Protein AF-I0IKL4-F1 (afdb_monomer_lite)

Structure (mmCIF, N/CA/C/O backbone):
data_AF-I0IKL4-F1
#
_entry.id   AF-I0IKL4-F1
#
loop_
_atom_site.group_PDB
_atom_site.id
_atom_site.type_symbol
_atom_site.label_atom_id
_atom_site.label_alt_id
_atom_site.label_comp_id
_atom_site.label_asym_id
_atom_site.label_entity_id
_atom_site.label_seq_id
_atom_site.pdbx_PDB_ins_code
_atom_site.Cartn_x
_atom_site.Cartn_y
_atom_site.Cartn_z
_atom_site.occupancy
_atom_site.B_iso_or_equiv
_atom_site.auth_seq_id
_atom_site.auth_comp_id
_atom_site.auth_asym_id
_atom_site.auth_atom_id
_atom_site.pdbx_PDB_model_num
ATOM 1 N N . MET A 1 1 ? 4.544 3.991 -15.470 1.00 69.25 1 MET A N 1
ATOM 2 C CA . MET A 1 1 ? 4.292 4.016 -14.015 1.00 69.25 1 MET A CA 1
ATOM 3 C C . MET A 1 1 ? 5.575 4.412 -13.323 1.00 69.25 1 MET A C 1
ATOM 5 O O . MET A 1 1 ? 6.580 3.737 -13.535 1.00 69.25 1 MET A O 1
ATOM 9 N N . SER A 1 2 ? 5.561 5.511 -12.577 1.00 90.56 2 SER A N 1
ATOM 10 C CA . SER A 1 2 ? 6.707 5.912 -11.764 1.00 90.56 2 SER A CA 1
ATOM 11 C C . SER A 1 2 ? 6.771 5.076 -10.482 1.00 90.56 2 SER A C 1
ATOM 13 O O . SER A 1 2 ? 5.768 4.497 -10.058 1.00 90.56 2 SER A O 1
ATOM 15 N N . CYS A 1 3 ? 7.935 5.037 -9.830 1.00 90.06 3 CYS A N 1
ATOM 16 C CA . CYS A 1 3 ? 8.071 4.391 -8.522 1.00 90.06 3 CYS A CA 1
ATOM 17 C C . CYS A 1 3 ? 7.132 5.010 -7.469 1.00 90.06 3 CYS A C 1
ATOM 19 O O . CYS A 1 3 ? 6.679 4.302 -6.576 1.00 90.06 3 CYS A O 1
ATOM 21 N N . LYS A 1 4 ? 6.803 6.308 -7.597 1.00 91.94 4 LYS A N 1
ATOM 22 C CA . LYS A 1 4 ? 5.868 7.018 -6.711 1.00 91.94 4 LYS A CA 1
ATOM 23 C C . LYS A 1 4 ? 4.434 6.511 -6.871 1.00 91.94 4 LYS A C 1
ATOM 25 O O . LYS A 1 4 ? 3.766 6.255 -5.880 1.00 91.94 4 LYS A O 1
ATOM 30 N N . ASP A 1 5 ? 3.980 6.311 -8.107 1.00 92.50 5 ASP A N 1
ATOM 31 C CA . ASP A 1 5 ? 2.632 5.782 -8.362 1.00 92.50 5 ASP A CA 1
ATOM 32 C C . ASP A 1 5 ? 2.494 4.362 -7.801 1.00 92.50 5 ASP A C 1
ATOM 34 O O . ASP A 1 5 ? 1.480 3.996 -7.210 1.00 92.50 5 ASP A O 1
ATOM 38 N N . VAL A 1 6 ? 3.548 3.560 -7.961 1.00 93.12 6 VAL A N 1
ATOM 39 C CA . VAL A 1 6 ? 3.588 2.173 -7.495 1.00 93.12 6 VAL A CA 1
ATOM 40 C C . VAL A 1 6 ? 3.649 2.103 -5.976 1.00 93.12 6 VAL A C 1
ATOM 42 O O . VAL A 1 6 ? 2.918 1.307 -5.396 1.00 93.12 6 VAL A O 1
ATOM 45 N N . SER A 1 7 ? 4.455 2.936 -5.313 1.00 90.44 7 SER A N 1
ATOM 46 C CA . SER A 1 7 ? 4.484 2.981 -3.849 1.00 90.44 7 SER A CA 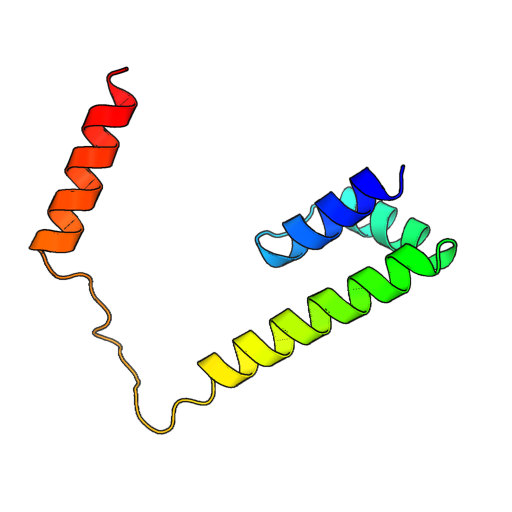1
ATOM 47 C C . SER A 1 7 ? 3.142 3.435 -3.270 1.00 90.44 7 SER A C 1
ATOM 49 O O . SER A 1 7 ? 2.667 2.826 -2.311 1.00 90.44 7 SER A O 1
ATOM 51 N N . SER A 1 8 ? 2.480 4.416 -3.895 1.00 92.44 8 SER A N 1
ATOM 52 C CA . SER A 1 8 ? 1.118 4.821 -3.535 1.00 92.44 8 SER A CA 1
ATOM 53 C C . SER A 1 8 ? 0.116 3.680 -3.702 1.00 92.44 8 SER A C 1
ATOM 55 O O . SER A 1 8 ? -0.663 3.434 -2.787 1.00 92.44 8 SER A O 1
ATOM 57 N N . LEU A 1 9 ? 0.160 2.929 -4.807 1.00 93.81 9 LEU A N 1
ATOM 58 C CA . LEU A 1 9 ? -0.717 1.769 -5.001 1.00 93.81 9 LEU A CA 1
ATOM 59 C C . LEU A 1 9 ? -0.417 0.621 -4.036 1.00 93.81 9 LEU A C 1
ATOM 61 O O . LEU A 1 9 ? -1.344 -0.036 -3.577 1.00 93.81 9 LEU A O 1
ATOM 65 N N . ILE A 1 10 ? 0.851 0.370 -3.707 1.00 90.94 10 ILE A N 1
ATOM 66 C CA . ILE A 1 10 ? 1.240 -0.639 -2.710 1.00 90.94 10 ILE A CA 1
ATOM 67 C C . ILE A 1 10 ? 0.671 -0.275 -1.337 1.00 90.94 10 ILE A C 1
ATOM 69 O O . ILE A 1 10 ? 0.129 -1.154 -0.667 1.00 90.94 10 ILE A O 1
ATOM 73 N N . SER A 1 11 ? 0.761 1.001 -0.945 1.00 90.44 11 SER A N 1
ATOM 74 C CA . SER A 1 11 ? 0.164 1.513 0.294 1.00 90.44 11 SER A CA 1
ATOM 75 C C . SER A 1 11 ? -1.354 1.375 0.263 1.00 90.44 11 SER A C 1
ATOM 77 O O . SER A 1 11 ? -1.937 0.781 1.162 1.00 90.44 11 SER A O 1
ATOM 79 N N . LEU A 1 12 ? -1.984 1.826 -0.823 1.00 91.44 12 LEU A N 1
ATOM 80 C CA . LEU A 1 12 ? -3.427 1.731 -1.020 1.00 91.44 12 LEU A CA 1
ATOM 81 C C . LEU A 1 12 ? -3.917 0.278 -0.987 1.00 91.44 12 LEU A C 1
ATOM 83 O O . LEU A 1 12 ? -5.009 0.004 -0.508 1.00 91.44 12 LEU A O 1
ATOM 87 N N . GLY A 1 13 ? -3.101 -0.661 -1.466 1.00 89.25 13 GLY A N 1
ATOM 88 C CA . GLY A 1 13 ? -3.376 -2.093 -1.421 1.00 89.25 13 GLY A CA 1
ATOM 89 C C . GLY A 1 13 ? -3.363 -2.710 -0.020 1.00 89.25 13 GLY A C 1
ATOM 90 O O . GLY A 1 13 ? -3.852 -3.831 0.120 1.00 89.25 13 GLY A O 1
ATOM 91 N N . GLN A 1 14 ? -2.816 -2.021 0.990 1.00 86.12 14 GLN A N 1
ATOM 92 C CA . GLN A 1 14 ? -2.933 -2.437 2.394 1.00 86.12 14 GLN A CA 1
ATOM 93 C C . GLN A 1 14 ? -4.284 -2.029 2.986 1.00 86.12 14 GLN A C 1
ATOM 95 O O . GLN A 1 14 ? -4.886 -2.807 3.719 1.00 86.12 14 GLN A O 1
ATOM 100 N N . ASP A 1 15 ? -4.778 -0.843 2.626 1.00 86.31 15 ASP A N 1
ATOM 101 C CA . ASP A 1 15 ? -6.030 -0.307 3.167 1.00 86.31 15 ASP A CA 1
ATOM 102 C C . ASP A 1 15 ? -7.260 -0.835 2.414 1.00 86.31 15 ASP A C 1
ATOM 104 O O . ASP A 1 15 ? -8.302 -1.119 3.005 1.00 86.31 15 ASP A O 1
ATOM 108 N N . GLN A 1 16 ? -7.149 -0.995 1.092 1.00 86.56 16 GLN A N 1
ATOM 109 C CA . GLN A 1 16 ? -8.259 -1.376 0.225 1.00 86.56 16 GLN A CA 1
ATOM 110 C C . GLN A 1 16 ? -7.864 -2.365 -0.875 1.00 86.56 16 GLN A C 1
ATOM 112 O O . GLN A 1 16 ? -6.703 -2.566 -1.232 1.00 86.56 16 GLN A O 1
ATOM 117 N N . ARG A 1 17 ? -8.873 -3.006 -1.473 1.00 85.62 17 ARG A N 1
ATOM 118 C CA . ARG A 1 17 ? -8.654 -3.935 -2.584 1.00 85.62 17 ARG A CA 1
ATOM 119 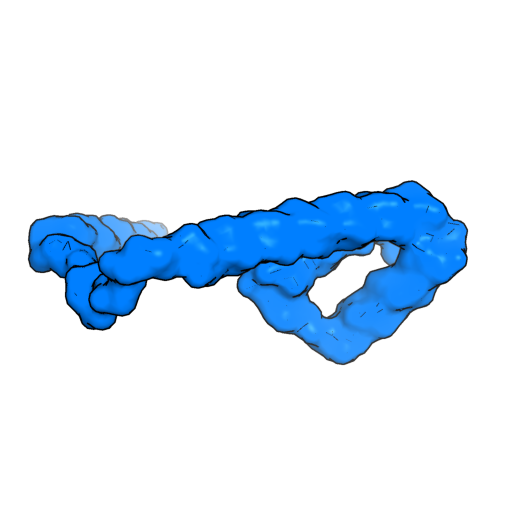C C . ARG A 1 1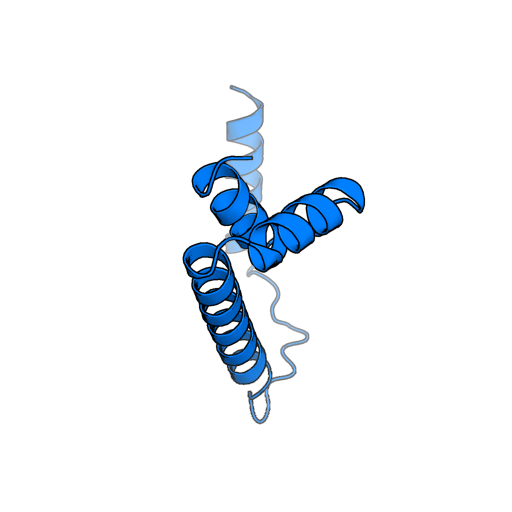7 ? -8.377 -3.163 -3.871 1.00 85.62 17 ARG A C 1
ATOM 121 O O . ARG A 1 17 ? -9.287 -2.587 -4.451 1.00 85.62 17 ARG A O 1
ATOM 128 N N . LEU A 1 18 ? -7.150 -3.270 -4.372 1.00 88.94 18 LEU A N 1
ATOM 129 C CA . LEU A 1 18 ? -6.805 -2.815 -5.722 1.00 88.94 18 LEU A CA 1
ATOM 130 C C . LEU A 1 18 ? -7.599 -3.573 -6.793 1.00 88.94 18 LEU A C 1
ATOM 132 O O . LEU A 1 18 ? -7.821 -4.789 -6.661 1.00 88.94 18 LEU A O 1
ATOM 136 N N . SER A 1 19 ? -7.933 -2.879 -7.881 1.00 91.69 19 SER A N 1
ATOM 137 C CA . SER A 1 19 ? -8.507 -3.464 -9.092 1.00 91.69 19 SER A CA 1
ATOM 138 C C . SER A 1 19 ? -7.526 -4.426 -9.773 1.00 91.69 19 SER A C 1
ATOM 140 O O . SER A 1 19 ? -6.309 -4.382 -9.569 1.00 91.69 19 SER A O 1
ATOM 142 N N . PHE A 1 20 ? -8.042 -5.318 -10.624 1.00 90.94 20 PHE A N 1
ATOM 143 C CA . PHE A 1 20 ? -7.207 -6.306 -11.316 1.00 90.94 20 PHE A CA 1
ATOM 144 C C . PHE A 1 20 ? -6.114 -5.657 -12.183 1.00 90.94 20 PHE A C 1
ATOM 146 O O . PHE A 1 20 ? -4.977 -6.131 -12.207 1.00 90.94 20 PHE A O 1
ATOM 153 N N . ARG A 1 21 ? -6.440 -4.539 -12.848 1.00 91.88 21 ARG A N 1
ATOM 154 C CA . ARG A 1 21 ? -5.494 -3.787 -13.686 1.00 91.88 21 ARG A CA 1
ATOM 155 C C . ARG A 1 21 ? -4.352 -3.205 -12.856 1.00 91.88 21 ARG A C 1
ATOM 157 O O . ARG A 1 21 ? -3.193 -3.388 -13.216 1.00 91.88 21 ARG A O 1
ATOM 164 N N . GLU A 1 22 ? -4.664 -2.570 -11.728 1.00 91.81 22 GLU A N 1
ATOM 165 C CA . GLU A 1 22 ? -3.660 -1.990 -10.823 1.00 91.81 22 GLU A CA 1
ATOM 166 C C . GLU A 1 22 ? -2.723 -3.058 -10.266 1.00 91.81 22 GLU A C 1
ATOM 168 O O . GLU A 1 22 ? -1.506 -2.881 -10.289 1.00 91.81 22 GLU A O 1
ATOM 173 N N . ARG A 1 23 ? -3.264 -4.213 -9.857 1.00 90.56 23 ARG A N 1
ATOM 174 C CA . ARG A 1 23 ? -2.440 -5.336 -9.387 1.00 90.56 23 ARG A CA 1
ATOM 175 C C . ARG A 1 23 ? -1.469 -5.826 -10.451 1.00 90.56 23 ARG A C 1
ATOM 177 O O . ARG A 1 23 ? -0.319 -6.117 -10.127 1.00 90.56 23 ARG A O 1
ATOM 184 N N . MET A 1 24 ? -1.917 -5.932 -11.702 1.00 92.69 24 MET A N 1
ATOM 185 C CA . MET A 1 24 ? -1.049 -6.384 -12.787 1.00 92.69 24 MET A CA 1
ATOM 186 C C . MET A 1 24 ? 0.056 -5.362 -13.073 1.00 92.69 24 MET A C 1
ATOM 188 O O . MET A 1 24 ? 1.217 -5.744 -13.193 1.00 92.69 24 MET A O 1
ATOM 192 N N . MET A 1 25 ? -0.278 -4.068 -13.101 1.00 91.75 25 MET A N 1
ATOM 193 C CA . MET A 1 25 ? 0.705 -2.998 -13.306 1.00 91.75 25 MET A CA 1
ATOM 194 C C . MET A 1 25 ? 1.768 -2.970 -12.203 1.00 91.75 25 MET A C 1
ATOM 196 O O . MET A 1 25 ? 2.960 -2.925 -12.506 1.00 91.75 25 MET A O 1
ATOM 200 N N . VAL A 1 26 ? 1.354 -3.069 -10.935 1.00 93.25 26 VAL A N 1
ATOM 201 C CA . VAL A 1 26 ? 2.282 -3.157 -9.798 1.00 93.25 26 VAL A CA 1
ATOM 202 C C . VAL A 1 26 ? 3.169 -4.393 -9.939 1.00 93.25 26 VAL A C 1
ATOM 204 O O . VAL A 1 26 ? 4.384 -4.274 -9.837 1.00 93.25 26 VAL A O 1
ATOM 207 N N . ARG A 1 27 ? 2.607 -5.568 -10.253 1.00 92.00 27 ARG A N 1
ATOM 208 C CA . ARG A 1 27 ? 3.383 -6.810 -10.405 1.00 92.00 27 ARG A CA 1
ATOM 209 C C . ARG A 1 27 ? 4.450 -6.712 -11.498 1.00 92.00 27 ARG A C 1
ATOM 211 O O . ARG A 1 27 ? 5.575 -7.143 -11.267 1.00 92.00 27 ARG A O 1
ATOM 218 N N . VAL A 1 28 ? 4.117 -6.129 -12.650 1.00 93.81 28 VAL A N 1
ATOM 219 C CA . VAL A 1 28 ? 5.094 -5.878 -13.722 1.00 93.81 28 VAL A CA 1
ATOM 220 C C . VAL A 1 28 ? 6.186 -4.922 -13.238 1.00 93.81 28 VAL A C 1
ATOM 222 O O . VAL A 1 28 ? 7.359 -5.168 -13.493 1.00 93.81 28 VAL A O 1
ATOM 225 N N . HIS A 1 29 ? 5.833 -3.873 -12.490 1.00 94.06 29 HIS A N 1
ATOM 226 C CA . HIS A 1 29 ? 6.819 -2.930 -11.961 1.00 94.06 29 HIS A CA 1
ATOM 227 C C . HIS A 1 29 ? 7.777 -3.552 -10.944 1.00 94.06 29 HIS A C 1
ATOM 229 O O . HIS A 1 29 ? 8.984 -3.326 -11.007 1.00 94.06 29 HIS A O 1
ATOM 235 N N . LEU A 1 30 ? 7.259 -4.377 -10.035 1.00 93.44 30 LEU A N 1
ATOM 236 C CA . LEU A 1 30 ? 8.069 -5.091 -9.046 1.00 93.44 30 LEU A CA 1
ATOM 237 C C . LEU A 1 30 ? 9.051 -6.079 -9.689 1.00 93.44 30 LEU A C 1
ATOM 239 O O . LEU A 1 30 ? 10.077 -6.379 -9.089 1.00 93.44 30 LEU A O 1
ATOM 243 N N . PHE A 1 31 ? 8.758 -6.565 -10.900 1.00 93.81 31 PHE A N 1
ATOM 244 C CA . PHE A 1 31 ? 9.651 -7.464 -11.627 1.00 93.81 31 PHE A CA 1
ATOM 245 C C . PHE A 1 31 ? 10.925 -6.763 -12.121 1.00 93.81 31 PHE A C 1
ATOM 247 O O . PHE A 1 31 ? 11.994 -7.362 -12.080 1.00 93.81 31 PHE A O 1
ATOM 254 N N . PHE A 1 32 ? 10.832 -5.503 -12.565 1.00 93.00 32 PHE A N 1
ATOM 255 C CA . PHE A 1 32 ? 11.988 -4.770 -13.100 1.00 93.00 32 PHE A CA 1
ATOM 256 C C . PHE A 1 32 ? 12.629 -3.796 -12.105 1.00 93.00 32 PHE A C 1
ATOM 258 O O . PHE A 1 32 ? 13.773 -3.391 -12.299 1.00 93.00 32 PHE A O 1
ATOM 265 N N . CYS A 1 33 ? 11.909 -3.382 -11.059 1.00 94.75 33 CYS A N 1
ATOM 266 C CA . CYS A 1 33 ? 12.395 -2.416 -10.080 1.00 94.75 33 CYS A CA 1
ATOM 267 C C . CYS A 1 33 ? 12.621 -3.075 -8.716 1.00 94.75 33 CYS A C 1
ATOM 269 O O . CYS A 1 33 ? 11.682 -3.303 -7.947 1.00 94.75 33 CYS A O 1
ATOM 271 N N . GLU A 1 34 ? 13.891 -3.306 -8.376 1.00 94.00 34 GLU A N 1
ATOM 272 C CA . GLU A 1 34 ? 14.261 -3.901 -7.090 1.00 94.00 34 GLU A CA 1
ATOM 273 C C . GLU A 1 34 ? 13.848 -3.016 -5.903 1.00 94.00 34 GLU A C 1
ATOM 275 O O . GLU A 1 34 ? 13.347 -3.521 -4.901 1.00 94.00 34 GLU A O 1
ATOM 280 N N . ALA A 1 35 ? 13.981 -1.690 -6.016 1.00 93.06 35 ALA A N 1
ATOM 281 C CA . ALA A 1 35 ? 13.613 -0.766 -4.941 1.00 93.06 35 ALA A CA 1
ATOM 282 C C . ALA A 1 35 ? 12.133 -0.913 -4.540 1.00 93.06 35 ALA A C 1
ATOM 284 O O . ALA A 1 35 ? 11.813 -1.056 -3.357 1.00 93.06 35 ALA A O 1
ATOM 285 N N . CYS A 1 36 ? 11.235 -0.961 -5.527 1.00 93.44 36 CYS A N 1
ATOM 286 C CA . CYS A 1 36 ? 9.809 -1.173 -5.296 1.00 93.44 36 CYS A CA 1
ATOM 287 C C . CYS A 1 36 ? 9.515 -2.586 -4.767 1.00 93.44 36 CYS A C 1
ATOM 289 O O . CYS A 1 36 ? 8.662 -2.739 -3.893 1.00 93.44 36 CYS A O 1
ATOM 291 N N . SER A 1 37 ? 10.244 -3.607 -5.235 1.00 93.38 37 SER A N 1
ATOM 292 C CA . SER A 1 37 ? 10.150 -4.985 -4.722 1.00 93.38 37 SER A CA 1
ATOM 293 C C . SER A 1 37 ? 10.481 -5.072 -3.228 1.00 93.38 37 SER A C 1
ATOM 295 O O . SER A 1 37 ? 9.721 -5.637 -2.429 1.00 93.38 37 SER A O 1
ATOM 297 N N . ARG A 1 38 ? 11.567 -4.411 -2.812 1.00 93.88 38 ARG A N 1
ATOM 298 C CA . ARG A 1 38 ? 11.973 -4.321 -1.403 1.00 93.88 38 ARG A CA 1
ATOM 299 C C . ARG A 1 38 ? 10.937 -3.571 -0.572 1.00 93.88 38 ARG A C 1
ATOM 301 O O . ARG A 1 38 ? 10.566 -4.055 0.494 1.00 93.88 38 ARG A O 1
ATOM 308 N N . PHE A 1 39 ? 10.431 -2.443 -1.070 1.00 92.69 39 PHE A N 1
ATOM 309 C CA . PHE A 1 39 ? 9.384 -1.674 -0.394 1.00 92.69 39 PHE A CA 1
ATOM 310 C C . PHE A 1 39 ? 8.104 -2.497 -0.184 1.00 92.69 39 PHE A C 1
ATOM 312 O O . PHE A 1 39 ? 7.598 -2.572 0.935 1.00 92.69 39 PHE A O 1
ATOM 319 N N . SER A 1 40 ? 7.623 -3.188 -1.225 1.00 92.50 40 SER A N 1
ATOM 320 C CA . SER A 1 40 ? 6.447 -4.064 -1.129 1.00 92.50 40 SER A CA 1
ATOM 321 C C . SER A 1 40 ? 6.625 -5.146 -0.063 1.00 92.50 40 SER A C 1
ATOM 323 O O . SER A 1 40 ? 5.715 -5.392 0.729 1.00 92.50 40 SER A O 1
ATOM 325 N N . THR A 1 41 ? 7.814 -5.746 0.002 1.00 92.69 41 THR A N 1
ATOM 326 C CA . THR A 1 41 ? 8.134 -6.777 0.996 1.00 92.69 41 THR A CA 1
ATOM 327 C C . THR A 1 41 ? 8.125 -6.217 2.423 1.00 92.69 41 THR A C 1
ATOM 329 O O . THR A 1 41 ? 7.578 -6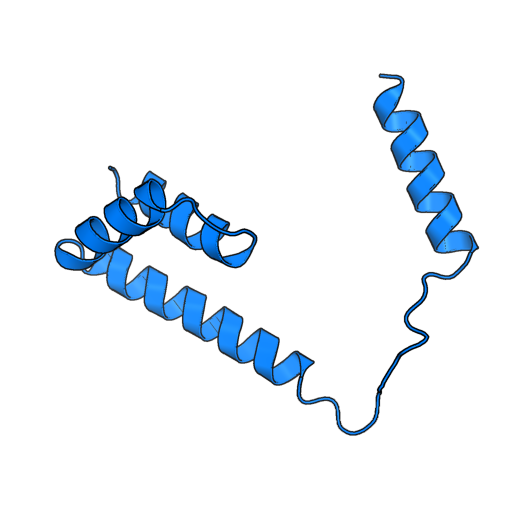.852 3.323 1.00 92.69 41 THR A O 1
ATOM 332 N N . GLN A 1 42 ? 8.688 -5.022 2.640 1.00 93.69 42 GLN A N 1
ATOM 333 C CA . GLN A 1 42 ? 8.719 -4.367 3.956 1.00 93.69 42 GLN A CA 1
ATOM 334 C C . GLN A 1 42 ? 7.314 -4.031 4.463 1.00 93.69 42 GLN A C 1
ATOM 336 O O . GLN A 1 42 ? 6.982 -4.340 5.607 1.00 93.69 42 GLN A O 1
ATOM 341 N N . ILE A 1 43 ? 6.475 -3.448 3.606 1.00 91.25 43 ILE A N 1
ATOM 342 C CA . ILE A 1 43 ? 5.101 -3.086 3.963 1.00 91.25 43 ILE A CA 1
ATOM 343 C C . ILE A 1 43 ? 4.268 -4.335 4.278 1.00 91.25 43 ILE A C 1
ATOM 345 O O . ILE A 1 43 ? 3.609 -4.380 5.314 1.00 91.25 43 ILE A O 1
ATOM 349 N N . HIS A 1 44 ? 4.368 -5.393 3.467 1.00 90.44 44 HIS A N 1
ATOM 350 C CA . HIS A 1 44 ? 3.677 -6.653 3.757 1.00 90.44 44 HIS A CA 1
ATOM 351 C C . HIS A 1 44 ? 4.166 -7.332 5.041 1.00 90.44 44 HIS A C 1
ATOM 353 O O . HIS A 1 44 ? 3.386 -7.992 5.731 1.00 90.44 44 HIS A O 1
ATOM 359 N N . PHE A 1 45 ? 5.450 -7.197 5.376 1.00 92.88 45 PHE A N 1
ATOM 360 C CA . PHE A 1 45 ? 5.968 -7.692 6.646 1.00 92.88 45 PHE A CA 1
ATOM 361 C C . PHE A 1 45 ? 5.346 -6.944 7.830 1.00 92.88 45 PHE A C 1
ATOM 363 O O . PHE A 1 45 ? 4.888 -7.590 8.775 1.00 92.88 45 PHE A O 1
ATOM 370 N N . LEU A 1 46 ? 5.282 -5.611 7.762 1.00 90.00 46 LEU A N 1
ATOM 371 C CA . LEU A 1 46 ? 4.652 -4.781 8.791 1.00 90.00 46 LEU A CA 1
ATOM 372 C C . LEU A 1 46 ? 3.178 -5.148 8.979 1.00 90.00 46 LEU A C 1
ATOM 374 O O . LEU A 1 46 ? 2.779 -5.452 10.103 1.00 90.00 46 LEU A O 1
ATOM 378 N N . ASP A 1 47 ? 2.403 -5.219 7.896 1.00 88.44 47 ASP A N 1
ATOM 379 C CA . ASP A 1 47 ? 0.991 -5.621 7.944 1.00 88.44 47 ASP A CA 1
ATOM 380 C C . ASP A 1 47 ? 0.815 -7.001 8.599 1.00 88.44 47 ASP A C 1
ATOM 382 O O . ASP A 1 47 ? 0.022 -7.182 9.528 1.00 88.44 47 ASP A O 1
ATOM 386 N N . LYS A 1 48 ? 1.639 -7.978 8.207 1.00 88.12 48 LYS A N 1
ATOM 387 C CA . LYS A 1 48 ? 1.597 -9.323 8.789 1.00 88.12 48 LYS A CA 1
ATOM 388 C C . LYS A 1 48 ? 1.914 -9.321 10.284 1.00 88.12 48 LYS A C 1
ATOM 390 O O . LYS A 1 48 ? 1.275 -10.061 11.034 1.00 88.12 48 LYS A O 1
ATOM 395 N N . VAL A 1 49 ? 2.896 -8.537 10.731 1.00 90.19 49 VAL A N 1
ATOM 396 C CA . VAL A 1 49 ? 3.266 -8.429 12.152 1.00 90.19 49 VAL A CA 1
ATOM 397 C C . VAL A 1 49 ? 2.156 -7.753 12.951 1.00 90.19 49 VAL A C 1
ATOM 399 O O . VAL A 1 49 ? 1.786 -8.270 14.008 1.00 90.19 49 VAL A O 1
ATOM 402 N N . VAL A 1 50 ? 1.592 -6.656 12.444 1.00 87.69 50 VAL A N 1
ATOM 403 C CA . VAL A 1 50 ? 0.484 -5.929 13.081 1.00 87.69 50 VAL A CA 1
ATOM 404 C C . VAL A 1 50 ? -0.739 -6.833 13.181 1.00 87.69 50 VAL A C 1
ATOM 406 O O . VAL A 1 50 ? -1.226 -7.094 14.280 1.00 87.69 50 VAL A O 1
ATOM 409 N N . THR A 1 51 ? -1.166 -7.424 12.066 1.00 84.62 51 THR A N 1
ATOM 410 C CA . THR A 1 51 ? -2.312 -8.335 12.018 1.00 84.62 51 THR A CA 1
ATOM 411 C C . THR A 1 51 ? -2.109 -9.549 12.927 1.00 84.62 51 THR A C 1
ATOM 413 O O . THR A 1 51 ? -3.023 -9.946 13.650 1.00 84.62 51 THR A O 1
ATOM 416 N N . LYS A 1 52 ? -0.908 -10.141 12.960 1.00 83.69 52 LYS A N 1
ATOM 417 C CA . LYS A 1 52 ? -0.603 -11.269 13.856 1.00 83.69 52 LYS A CA 1
ATOM 418 C C . LYS A 1 52 ? -0.614 -10.859 15.328 1.00 83.69 52 LYS A C 1
ATOM 420 O O . LYS A 1 52 ? -1.088 -11.634 16.153 1.00 83.69 52 LYS A O 1
ATOM 425 N N . SER A 1 53 ? -0.115 -9.671 15.658 1.00 79.50 53 SER A N 1
ATOM 426 C CA . SER A 1 53 ? -0.097 -9.155 17.033 1.00 79.50 53 SER A CA 1
ATOM 427 C C . SER A 1 53 ? -1.504 -8.829 17.526 1.00 79.50 53 SER A C 1
ATOM 429 O O . SER A 1 53 ? -1.861 -9.217 18.633 1.00 79.50 53 SER A O 1
ATOM 431 N N . LEU A 1 54 ? -2.342 -8.230 16.676 1.00 74.00 54 LEU A N 1
ATOM 432 C CA . LEU A 1 54 ? -3.754 -7.978 16.975 1.00 74.00 54 LEU A CA 1
ATOM 433 C C . LEU A 1 54 ? -4.556 -9.278 17.130 1.00 74.00 54 LEU A C 1
ATOM 435 O O . LEU A 1 54 ? -5.426 -9.365 17.993 1.00 74.00 54 LEU A O 1
ATOM 439 N N . ARG A 1 55 ? -4.234 -10.316 16.346 1.00 65.38 55 ARG A N 1
ATOM 440 C CA . ARG A 1 55 ? -4.830 -11.656 16.490 1.00 65.38 55 ARG A CA 1
ATOM 441 C C . ARG A 1 55 ? -4.327 -12.412 17.724 1.00 65.38 55 ARG A C 1
ATOM 443 O O . ARG A 1 55 ? -5.051 -13.248 18.251 1.00 65.38 55 ARG A O 1
ATOM 450 N N . LYS A 1 56 ? -3.113 -12.131 18.212 1.00 56.56 56 LYS A N 1
ATOM 451 C CA . LYS A 1 56 ? -2.525 -12.750 19.413 1.00 56.56 56 LYS A CA 1
ATOM 452 C C . LYS A 1 56 ? -2.945 -12.004 20.688 1.00 56.56 56 LYS A C 1
ATOM 454 O O . LYS A 1 56 ? -2.105 -11.622 21.496 1.00 56.56 56 LYS A O 1
ATOM 459 N N . LYS A 1 57 ? -4.251 -11.834 20.892 1.00 50.81 57 LYS A N 1
ATOM 460 C CA . LYS A 1 57 ? -4.820 -11.573 22.220 1.00 50.81 57 LYS A CA 1
ATOM 461 C C . LYS A 1 57 ? -5.173 -12.922 22.861 1.00 50.81 57 LYS A C 1
ATOM 463 O O . LYS A 1 57 ? -6.110 -13.565 22.390 1.00 50.81 57 LYS A O 1
ATOM 468 N N . PRO A 1 58 ? -4.466 -13.384 23.911 1.00 48.19 58 PRO A N 1
ATOM 469 C CA . PRO A 1 58 ? -4.997 -14.443 24.754 1.00 48.19 58 PRO A CA 1
ATOM 470 C C . PRO A 1 58 ? -6.180 -13.840 25.530 1.00 48.19 58 PRO A C 1
ATOM 472 O O . PRO A 1 58 ? -5.980 -13.021 26.419 1.00 48.19 58 PRO A O 1
ATOM 475 N N . GLY A 1 59 ? -7.412 -14.182 25.145 1.00 50.84 59 GLY A N 1
ATOM 476 C CA . GLY A 1 59 ? -8.594 -13.950 25.986 1.00 50.84 59 GLY A CA 1
ATOM 477 C C . GLY A 1 59 ? -9.316 -12.602 25.870 1.00 50.84 59 GLY A C 1
ATOM 478 O O . GLY A 1 59 ? -9.768 -12.083 26.882 1.00 50.84 59 GLY A O 1
ATOM 479 N N . ALA A 1 60 ? -9.497 -12.041 24.673 1.00 50.81 60 ALA A N 1
ATOM 480 C CA . ALA A 1 60 ? -10.520 -11.005 24.489 1.00 50.81 60 ALA A CA 1
ATOM 481 C C . ALA A 1 60 ? -11.241 -11.182 23.151 1.00 50.81 60 ALA A C 1
ATOM 483 O O . ALA A 1 60 ? -10.984 -10.465 22.183 1.00 50.81 60 ALA A O 1
ATOM 484 N N . GLU A 1 61 ? -12.175 -12.134 23.121 1.00 50.41 61 GLU A N 1
ATOM 485 C CA . GLU A 1 61 ? -13.382 -11.971 22.316 1.00 50.41 61 GLU A CA 1
ATOM 486 C C . GLU A 1 61 ? -14.119 -10.735 22.847 1.00 50.41 61 GLU A C 1
ATOM 488 O O . GLU A 1 61 ? -14.998 -10.838 23.693 1.00 50.41 61 GLU A O 1
ATOM 493 N N . ASN A 1 62 ? -13.734 -9.542 22.402 1.00 55.53 62 ASN A N 1
ATOM 494 C CA . ASN A 1 62 ? -14.512 -8.346 22.689 1.00 55.53 62 ASN A CA 1
ATOM 495 C C . ASN A 1 62 ? -15.600 -8.245 21.614 1.00 55.53 62 ASN A C 1
ATOM 497 O O . ASN A 1 62 ? -15.527 -7.425 20.702 1.00 55.53 62 ASN A O 1
ATOM 501 N N . LYS A 1 63 ? -16.580 -9.157 21.693 1.00 53.50 63 LYS A N 1
ATOM 502 C CA . LYS A 1 63 ? -17.853 -9.047 20.959 1.00 53.50 63 LYS A CA 1
ATOM 503 C C . LYS A 1 63 ? -18.612 -7.769 21.364 1.00 53.50 63 LYS A C 1
ATOM 505 O O . LYS A 1 63 ? -19.474 -7.322 20.620 1.00 53.50 63 LYS A O 1
ATOM 510 N N . ASP A 1 64 ? -18.176 -7.145 22.460 1.00 55.72 64 ASP A N 1
ATOM 511 C CA . ASP A 1 64 ? -18.694 -5.916 23.054 1.00 55.72 64 ASP A CA 1
ATOM 512 C C . ASP A 1 64 ? -17.756 -4.709 22.879 1.00 55.72 64 ASP A C 1
ATOM 514 O O . ASP A 1 64 ? -17.874 -3.727 23.611 1.00 55.72 64 ASP A O 1
ATOM 518 N N . ALA A 1 65 ? -16.830 -4.729 21.906 1.00 66.44 65 ALA A N 1
ATOM 519 C CA . ALA A 1 65 ? -16.083 -3.529 21.503 1.00 66.44 65 ALA A CA 1
ATOM 520 C C . ALA A 1 65 ? -16.999 -2.553 20.740 1.00 66.44 65 ALA A C 1
ATOM 522 O O . ALA A 1 65 ? -16.759 -2.192 19.588 1.00 66.44 65 ALA A O 1
ATOM 523 N N . VAL A 1 66 ? -18.089 -2.166 21.388 1.00 76.12 66 VAL A N 1
ATOM 524 C CA . VAL A 1 66 ? -19.029 -1.146 20.963 1.00 76.12 66 VAL A CA 1
ATOM 525 C C . VAL A 1 66 ? -18.509 0.178 21.514 1.00 76.12 66 VAL A C 1
ATOM 527 O O . VAL A 1 66 ? -17.999 0.254 22.634 1.00 76.12 66 VAL A O 1
ATOM 530 N N . LEU A 1 67 ? -18.587 1.230 20.703 1.00 79.06 67 LEU A N 1
ATOM 531 C CA . LEU A 1 67 ? -18.336 2.585 21.186 1.00 79.06 67 LEU A CA 1
ATOM 532 C C . LEU A 1 67 ? -19.294 2.884 22.344 1.00 79.06 67 LEU A C 1
ATOM 534 O O . LEU A 1 67 ? -20.454 2.483 22.287 1.00 79.06 67 LEU A O 1
ATOM 538 N N . SER A 1 68 ? -18.848 3.629 23.359 1.00 84.50 68 SER A N 1
ATOM 539 C CA . SER A 1 68 ? -19.811 4.179 24.317 1.00 84.50 68 SER A CA 1
ATOM 540 C C . SER A 1 68 ?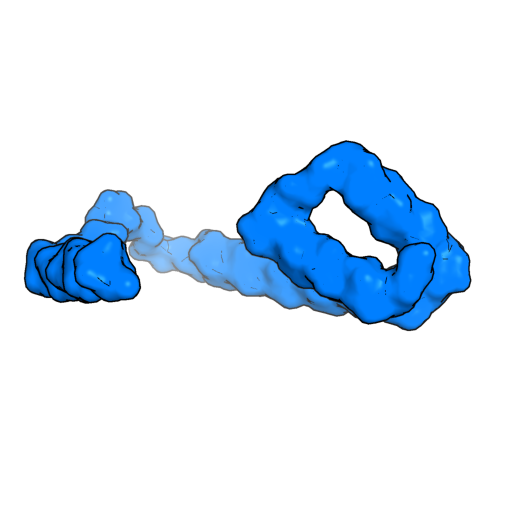 -20.816 5.057 23.566 1.00 84.50 68 SER A C 1
ATOM 542 O O . SER A 1 68 ? -20.475 5.661 22.540 1.00 84.50 68 SER A O 1
ATOM 544 N N . GLU A 1 69 ? -22.050 5.140 24.058 1.00 84.06 69 GLU A N 1
ATOM 545 C CA . GLU A 1 69 ? -23.083 5.954 23.411 1.00 84.06 69 GLU A CA 1
ATOM 546 C C . GLU A 1 69 ? -22.640 7.418 23.272 1.00 84.06 69 GLU A C 1
ATOM 548 O O . GLU A 1 69 ? -22.882 8.047 22.243 1.00 84.06 69 GLU A 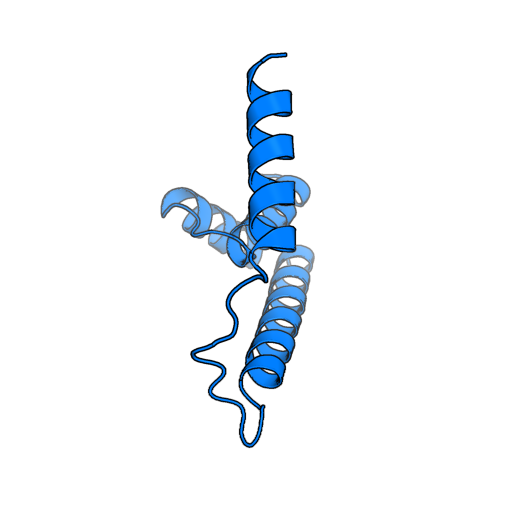O 1
ATOM 553 N N . GLU A 1 70 ? -21.878 7.944 24.234 1.00 89.62 70 GLU A N 1
ATOM 554 C CA . GLU A 1 70 ? -21.300 9.287 24.164 1.00 89.62 70 GLU A CA 1
ATOM 555 C C . GLU A 1 70 ? -20.272 9.414 23.030 1.00 89.62 70 GLU A C 1
ATOM 557 O O . GLU A 1 70 ? -20.273 10.402 22.291 1.00 89.62 70 GLU A O 1
ATOM 562 N N . ALA A 1 71 ? -19.391 8.421 22.865 1.00 88.12 71 ALA A N 1
ATOM 563 C CA . ALA A 1 71 ? -18.407 8.405 21.785 1.00 88.12 71 ALA A CA 1
ATOM 564 C C . ALA A 1 71 ? -19.086 8.292 20.412 1.00 88.12 71 ALA A C 1
ATOM 566 O O . ALA A 1 71 ? -18.691 8.981 19.471 1.00 88.12 71 ALA A O 1
ATOM 567 N N . ARG A 1 72 ? -20.147 7.484 20.313 1.00 90.62 72 ARG A N 1
ATOM 568 C CA . ARG A 1 72 ? -20.956 7.327 19.101 1.00 90.62 72 ARG A CA 1
ATOM 569 C C . ARG A 1 72 ? -21.684 8.620 18.728 1.00 90.62 72 ARG A C 1
ATOM 571 O O . ARG A 1 72 ? -21.595 9.054 17.582 1.00 90.62 72 ARG A O 1
ATOM 578 N N . GLN A 1 73 ? -22.350 9.269 19.684 1.00 92.06 73 GLN A N 1
ATOM 579 C CA . GLN A 1 73 ? -23.069 10.528 19.453 1.00 92.06 73 GLN A CA 1
ATOM 580 C C . GLN A 1 73 ? -22.136 11.669 19.040 1.00 92.06 73 GLN A C 1
ATOM 582 O O . GLN A 1 73 ? -22.489 12.463 18.170 1.00 92.06 73 GLN A O 1
ATOM 587 N N . ARG A 1 74 ? -20.932 11.743 19.620 1.00 92.69 74 ARG A N 1
ATOM 588 C CA . ARG A 1 74 ? -19.916 12.730 19.223 1.00 92.69 74 ARG A CA 1
ATOM 589 C C . ARG A 1 74 ? -19.488 12.583 17.766 1.00 92.69 74 ARG A C 1
ATOM 591 O O . ARG A 1 74 ? -19.333 13.591 17.088 1.00 92.69 74 ARG A O 1
ATOM 598 N N . ILE A 1 75 ? -19.277 11.350 17.305 1.00 90.88 75 ILE A N 1
ATOM 599 C CA . ILE A 1 75 ? -18.863 11.085 15.922 1.00 90.88 75 ILE A CA 1
ATOM 600 C C . ILE A 1 75 ? -19.987 11.464 14.954 1.00 90.88 75 ILE A C 1
ATOM 602 O O . ILE A 1 75 ? -19.718 12.153 13.979 1.00 90.88 75 ILE A O 1
ATOM 606 N N . LEU A 1 76 ? -21.236 11.090 15.255 1.00 91.56 76 LEU A N 1
ATOM 607 C CA . LEU A 1 76 ? -22.389 11.428 14.412 1.00 91.56 76 LEU A CA 1
ATOM 608 C C . LEU A 1 76 ? -22.568 12.943 14.247 1.00 91.56 76 LEU A C 1
ATOM 610 O O . LEU A 1 76 ? -22.648 13.418 13.122 1.00 91.56 76 LEU A O 1
ATOM 614 N N . ARG A 1 77 ? -22.519 13.716 15.342 1.00 91.44 77 ARG A N 1
ATOM 615 C CA . ARG A 1 77 ? -22.622 15.187 15.265 1.00 91.44 77 ARG A CA 1
ATOM 616 C C . ARG A 1 77 ? -21.527 15.806 14.397 1.00 91.44 77 ARG A C 1
ATOM 618 O O . ARG A 1 77 ? -21.810 16.692 13.604 1.00 91.44 77 ARG A O 1
ATOM 625 N N . ALA A 1 78 ? -20.293 15.315 14.518 1.00 91.06 78 ALA A N 1
ATOM 626 C CA . ALA A 1 78 ? -19.178 15.807 13.713 1.00 91.06 78 ALA A CA 1
ATOM 627 C C . ALA A 1 78 ? -19.329 15.475 12.215 1.00 91.06 78 ALA A C 1
ATOM 629 O O . ALA A 1 78 ? -18.845 16.232 11.376 1.00 91.06 78 ALA A O 1
ATOM 630 N N . MET A 1 79 ? -19.983 14.358 11.874 1.00 89.94 79 MET A N 1
ATOM 631 C CA . MET A 1 79 ? -20.300 14.010 10.484 1.00 89.94 79 MET A CA 1
ATOM 632 C C . MET A 1 79 ? -21.400 14.923 9.925 1.00 89.94 79 MET A C 1
ATOM 634 O O . MET A 1 79 ? -21.218 15.476 8.845 1.00 89.94 79 MET A O 1
ATOM 638 N N . ASP A 1 80 ? -22.469 15.163 10.692 1.00 89.50 80 ASP A N 1
ATOM 639 C CA . ASP A 1 80 ? -23.581 16.040 10.290 1.00 89.50 80 ASP A CA 1
ATOM 640 C C . ASP A 1 80 ? -23.136 17.503 10.094 1.00 89.50 80 ASP A C 1
ATOM 642 O O . ASP A 1 80 ? -23.556 18.172 9.150 1.00 89.50 80 ASP A O 1
ATOM 646 N N . GLU A 1 81 ? -22.261 18.012 10.968 1.00 84.00 81 GLU A N 1
ATOM 647 C CA . GLU A 1 81 ? -21.681 19.361 10.860 1.00 84.00 81 GLU A CA 1
ATOM 648 C C . GLU A 1 81 ? -20.739 19.501 9.651 1.00 84.00 81 GLU A C 1
ATOM 650 O O . GLU A 1 81 ? -20.600 20.590 9.092 1.00 84.00 81 GLU A O 1
ATOM 655 N N . GLY A 1 82 ? -20.090 18.406 9.242 1.00 74.44 82 GLY A N 1
ATOM 656 C CA . GLY A 1 82 ? -19.198 18.365 8.085 1.00 74.44 82 GLY A CA 1
ATOM 657 C C . GLY A 1 82 ? -19.923 18.287 6.740 1.00 74.44 82 GLY A C 1
ATOM 658 O O . GLY A 1 82 ? -19.394 18.790 5.755 1.00 74.44 82 GLY A O 1
ATOM 659 N N . GLU A 1 83 ? -21.119 17.694 6.688 1.00 68.06 83 GLU A N 1
ATOM 660 C CA . GLU A 1 83 ? -21.933 17.586 5.464 1.00 68.06 83 GLU A CA 1
ATOM 661 C C . GLU A 1 83 ? -22.715 18.871 5.127 1.00 68.06 83 GLU A C 1
ATOM 663 O O . GLU A 1 83 ? -23.137 19.055 3.987 1.00 68.06 83 GLU A O 1
ATOM 668 N N . GLN A 1 84 ? -22.898 19.781 6.092 1.00 58.94 84 GLN A N 1
ATOM 669 C CA . GLN A 1 84 ? -23.615 21.055 5.905 1.00 58.94 84 GLN A CA 1
ATOM 670 C C . GLN A 1 84 ? -22.727 22.214 5.410 1.00 58.94 84 GLN A C 1
ATOM 672 O O . GLN A 1 84 ? -23.209 23.344 5.292 1.00 58.94 84 GLN A O 1
ATOM 677 N N . LYS A 1 85 ? -21.446 21.959 5.126 1.00 50.62 85 LYS A N 1
ATOM 678 C CA . LYS A 1 85 ? -20.461 22.952 4.680 1.00 50.62 85 LYS A CA 1
ATOM 679 C C . LYS A 1 85 ? -19.920 22.623 3.293 1.00 50.62 85 LYS A C 1
ATOM 681 O O . LYS A 1 85 ? -19.773 23.581 2.500 1.00 50.62 85 LYS A O 1
#

Secondary structure (DSSP, 8-state):
--HHHHHHHHHHHHHS---HHHHHHHHHHHHH-HHHHHHHHHHHHHHHHHHHHHH--TT---TT-PPPHHHHHHHHHHHHHHHT-

InterPro domains:
  IPR027383 Putative zinc-finger [PF13490] (3-36)

Radius of gyration: 19.01 Å; chains: 1; bounding box: 38×37×40 Å

Organism: Leptospirillum ferrooxidans (strain C2-3) (NCBI:txid1162668)

pLDDT: mean 83.89, std 13.55, range [48.19, 94.75]

Sequence (85 aa):
MSCKDVSSLISLGQDQRLSFRERMMVRVHLFFCEACSRFSTQIHFLDKVVTKSLRKKPGAENKDAVLSEEARQRILRAMDEGEQK

Foldseek 3Di:
DDLVVLLVLLVVVLVDPDDPVNVVVNVVVLVVDVVSVVSSVVVVVVSVVVVVVVVPDPDDPCPVPDDDPVRVVVVVVVVVVVVVD